Protein AF-A0A961L5Q9-F1 (afdb_monomer)

Sequence (65 aa):
MKLGLLTAPFPDTELMEVARWSASAGFEALEIACWPASGGEARRYAGTSHIDVDGITGARAREIA

St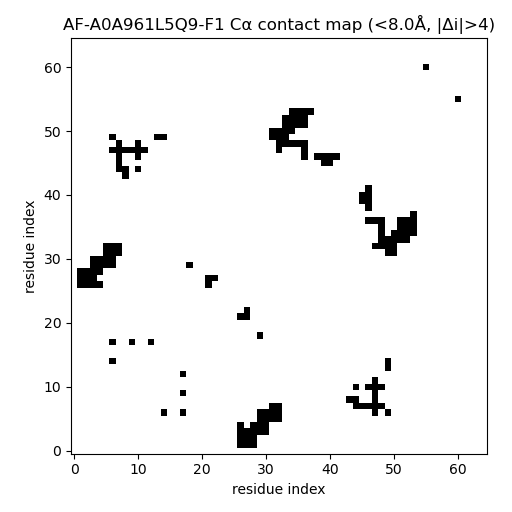ructure (mmCIF, N/CA/C/O backbone):
data_AF-A0A961L5Q9-F1
#
_entry.id   AF-A0A961L5Q9-F1
#
loop_
_atom_site.group_PDB
_atom_site.id
_atom_site.type_symbol
_atom_site.label_atom_id
_atom_site.label_alt_id
_atom_site.label_comp_id
_atom_site.label_asym_id
_atom_site.label_entity_id
_atom_site.label_seq_id
_atom_site.pdbx_PDB_ins_code
_atom_site.Cartn_x
_atom_site.Cartn_y
_atom_site.Cartn_z
_atom_site.occupancy
_atom_site.B_iso_or_equiv
_atom_site.auth_seq_id
_atom_site.auth_comp_id
_atom_site.auth_asym_id
_atom_site.auth_atom_id
_atom_site.pdbx_PDB_model_num
ATOM 1 N N . MET A 1 1 ? -21.029 5.750 5.600 1.00 84.88 1 MET A N 1
ATOM 2 C CA . MET A 1 1 ? -19.794 6.373 5.071 1.00 84.88 1 MET A CA 1
ATOM 3 C C . MET A 1 1 ? -18.651 5.455 5.463 1.00 84.88 1 MET A C 1
ATOM 5 O O . MET A 1 1 ? -18.681 5.021 6.603 1.00 84.88 1 MET A O 1
ATOM 9 N N . LYS A 1 2 ? -17.743 5.100 4.544 1.00 95.31 2 LYS A N 1
ATOM 10 C CA . LYS A 1 2 ? -16.626 4.181 4.828 1.00 95.31 2 LYS A CA 1
ATOM 11 C C . LYS A 1 2 ? -15.374 4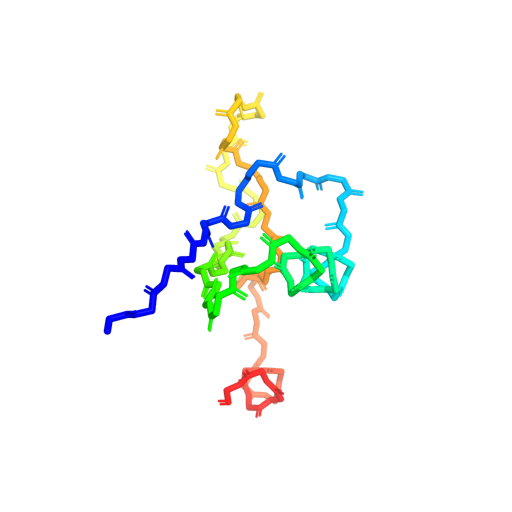.987 5.153 1.00 95.31 2 LYS A C 1
ATOM 13 O O . LYS A 1 2 ? -15.03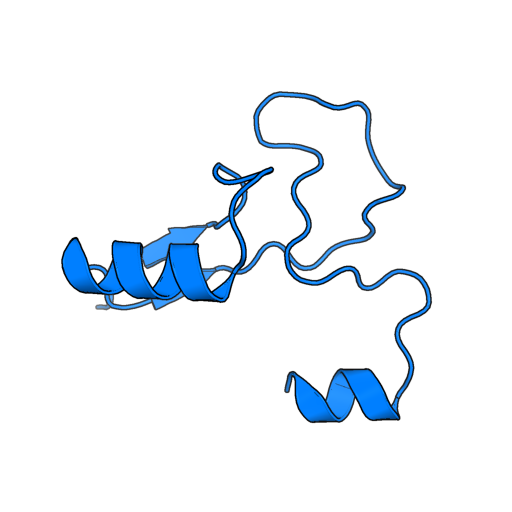5 5.882 4.381 1.00 95.31 2 LYS A O 1
ATOM 18 N N . LEU A 1 3 ? -14.710 4.681 6.263 1.00 96.88 3 LEU A N 1
ATOM 19 C CA . LEU A 1 3 ? -13.414 5.273 6.596 1.00 96.88 3 LEU A CA 1
ATOM 20 C C . LEU A 1 3 ? -12.292 4.449 5.953 1.00 96.88 3 LEU A C 1
ATOM 22 O O . LEU A 1 3 ? -12.324 3.221 6.003 1.00 96.88 3 LEU A O 1
ATOM 26 N N . GLY A 1 4 ? -11.300 5.115 5.368 1.00 97.12 4 GLY A N 1
ATOM 27 C CA . GLY A 1 4 ? -10.176 4.457 4.706 1.00 97.12 4 GLY A CA 1
ATOM 28 C C . GLY A 1 4 ? -8.880 5.248 4.794 1.00 97.12 4 GLY A C 1
ATOM 29 O O . GLY A 1 4 ? -8.826 6.293 5.444 1.00 97.12 4 GLY A O 1
ATOM 30 N N . LEU A 1 5 ? -7.841 4.736 4.135 1.00 96.69 5 LEU A N 1
ATOM 31 C CA . LEU A 1 5 ? -6.529 5.376 4.056 1.00 96.69 5 LEU A CA 1
ATOM 32 C C . LEU A 1 5 ? -5.915 5.251 2.663 1.00 96.69 5 LEU A C 1
ATOM 34 O O . LEU A 1 5 ? -6.170 4.281 1.950 1.00 96.69 5 LEU A O 1
ATOM 38 N N . LEU A 1 6 ? -5.062 6.217 2.320 1.00 96.75 6 LEU A N 1
ATOM 39 C CA . LEU A 1 6 ? -4.163 6.150 1.172 1.00 96.75 6 LEU A CA 1
ATOM 40 C C . LEU A 1 6 ? -2.936 5.305 1.528 1.00 96.75 6 LEU A C 1
ATOM 42 O O . LEU A 1 6 ? -2.325 5.541 2.568 1.00 96.75 6 LEU A O 1
ATOM 46 N N . THR A 1 7 ? -2.532 4.367 0.669 1.00 96.44 7 THR A N 1
ATOM 47 C CA . THR A 1 7 ? -1.425 3.432 0.964 1.00 96.44 7 THR A CA 1
ATOM 48 C C . THR A 1 7 ? -0.023 4.055 0.894 1.00 96.44 7 THR A C 1
ATOM 50 O O . THR A 1 7 ? 0.952 3.423 1.295 1.00 96.44 7 THR A O 1
ATOM 53 N N . ALA A 1 8 ? 0.104 5.314 0.459 1.00 93.44 8 ALA A N 1
ATOM 54 C CA . ALA A 1 8 ? 1.378 6.030 0.320 1.00 93.44 8 ALA A CA 1
ATOM 55 C C . ALA A 1 8 ? 2.319 6.000 1.555 1.00 93.44 8 ALA A C 1
ATOM 57 O O . ALA A 1 8 ? 3.535 5.989 1.359 1.00 93.44 8 ALA A O 1
ATOM 58 N N . PRO A 1 9 ? 1.837 5.960 2.815 1.00 93.06 9 PRO A N 1
ATOM 59 C CA . PRO A 1 9 ? 2.681 5.814 4.006 1.00 93.06 9 PRO A CA 1
ATOM 60 C C . PRO A 1 9 ? 3.426 4.492 4.167 1.00 93.06 9 PRO A C 1
ATOM 62 O O . PRO A 1 9 ? 4.260 4.411 5.065 1.00 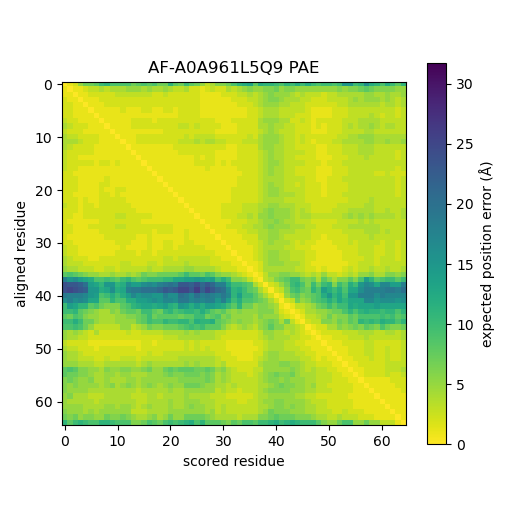93.06 9 PRO A O 1
ATOM 65 N N . PHE A 1 10 ? 3.152 3.494 3.328 1.00 93.38 10 PHE A N 1
ATOM 66 C CA . PHE A 1 10 ? 3.695 2.143 3.448 1.00 93.38 10 PHE A CA 1
ATOM 67 C C . PHE A 1 10 ? 4.619 1.791 2.261 1.00 93.38 10 PHE A C 1
ATOM 69 O O . PHE A 1 10 ? 4.255 0.936 1.455 1.00 93.38 10 PHE A O 1
ATOM 76 N N . PRO A 1 11 ? 5.788 2.452 2.110 1.00 89.56 11 PRO A N 1
ATOM 77 C CA . PRO A 1 11 ? 6.676 2.261 0.957 1.00 89.56 11 PRO A CA 1
ATOM 78 C C . PRO A 1 11 ? 7.255 0.845 0.859 1.00 89.56 11 PRO A C 1
ATOM 80 O O . PRO A 1 11 ? 7.418 0.334 -0.242 1.00 89.56 11 PRO A O 1
ATOM 83 N N . ASP A 1 12 ? 7.516 0.212 2.004 1.00 91.44 12 ASP A N 1
ATOM 84 C CA . ASP A 1 12 ? 8.207 -1.081 2.091 1.00 91.44 12 ASP A CA 1
ATOM 85 C C . ASP A 1 12 ? 7.261 -2.237 2.464 1.00 91.44 12 ASP A C 1
ATOM 87 O O . ASP A 1 12 ? 7.702 -3.315 2.855 1.00 91.44 12 ASP A O 1
ATOM 91 N N . THR A 1 13 ? 5.945 -2.007 2.425 1.00 95.62 13 THR A N 1
ATOM 92 C CA . THR A 1 13 ? 4.934 -3.006 2.800 1.00 95.62 13 THR A CA 1
ATOM 93 C C . THR A 1 13 ? 4.104 -3.383 1.587 1.00 95.62 13 THR A C 1
ATOM 95 O O . THR A 1 13 ? 3.526 -2.517 0.933 1.00 95.62 13 THR A O 1
ATOM 98 N N . GLU A 1 14 ? 3.986 -4.681 1.324 1.00 96.06 14 GLU A N 1
ATOM 99 C CA . GLU A 1 14 ? 3.171 -5.209 0.232 1.00 96.06 14 GLU A CA 1
ATOM 100 C C . GLU A 1 14 ? 1.699 -4.798 0.369 1.00 96.06 14 GLU A C 1
ATOM 102 O O . GLU A 1 14 ? 1.130 -4.802 1.465 1.00 96.06 14 GLU A O 1
ATOM 107 N N . LEU A 1 15 ? 1.034 -4.518 -0.757 1.00 96.00 15 LEU A N 1
ATOM 108 C CA . LEU A 1 15 ? -0.349 -4.017 -0.779 1.00 96.00 15 LEU A CA 1
ATOM 109 C C . LEU A 1 15 ? -1.313 -4.896 0.032 1.00 96.00 15 LEU A C 1
ATOM 111 O O . LEU A 1 15 ? -2.148 -4.401 0.788 1.00 96.00 15 LEU A O 1
ATOM 115 N N . MET A 1 16 ? -1.185 -6.2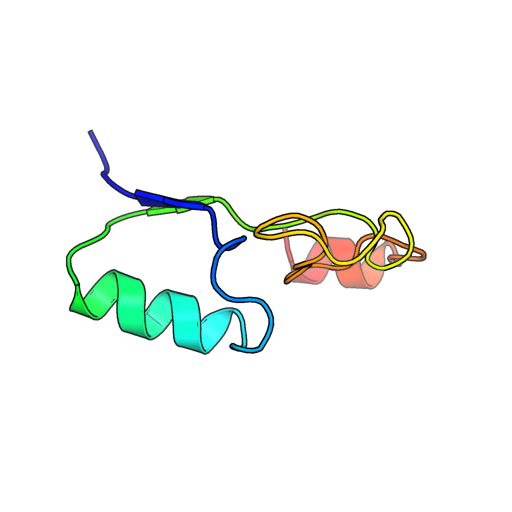18 -0.096 1.00 96.56 16 MET A N 1
ATOM 116 C CA . MET A 1 16 ? -2.052 -7.158 0.616 1.00 96.56 16 MET A CA 1
ATOM 117 C C . MET A 1 16 ? -1.792 -7.186 2.121 1.00 96.56 16 MET A C 1
ATOM 119 O O . MET A 1 16 ? -2.691 -7.518 2.893 1.00 96.56 16 MET A O 1
ATOM 123 N N . GLU A 1 17 ? -0.584 -6.849 2.558 1.00 98.25 17 GLU A N 1
ATOM 124 C CA . GLU A 1 17 ? -0.275 -6.701 3.974 1.00 98.25 17 GLU A CA 1
ATOM 125 C C . GLU A 1 17 ? -0.848 -5.397 4.532 1.00 98.25 17 GLU A C 1
ATOM 127 O O . GLU A 1 17 ? -1.505 -5.435 5.574 1.00 98.25 17 GLU A O 1
ATOM 132 N N . VAL A 1 18 ? -0.748 -4.291 3.782 1.00 97.94 18 VAL A N 1
ATOM 133 C CA . VAL A 1 18 ? -1.446 -3.034 4.106 1.00 97.94 18 VAL A CA 1
ATOM 134 C C . VAL A 1 18 ? -2.953 -3.271 4.219 1.00 97.94 18 VAL A C 1
ATOM 136 O O . VAL A 1 18 ? -3.582 -2.797 5.165 1.00 97.94 18 VAL A O 1
ATOM 139 N N . ALA A 1 19 ? -3.541 -4.055 3.311 1.00 97.69 19 ALA A N 1
ATOM 140 C CA . ALA A 1 19 ? -4.964 -4.378 3.345 1.00 97.69 19 ALA A CA 1
ATOM 141 C C . ALA A 1 19 ? -5.364 -5.211 4.568 1.00 97.69 19 ALA A C 1
ATOM 143 O O . ALA A 1 19 ? -6.339 -4.876 5.24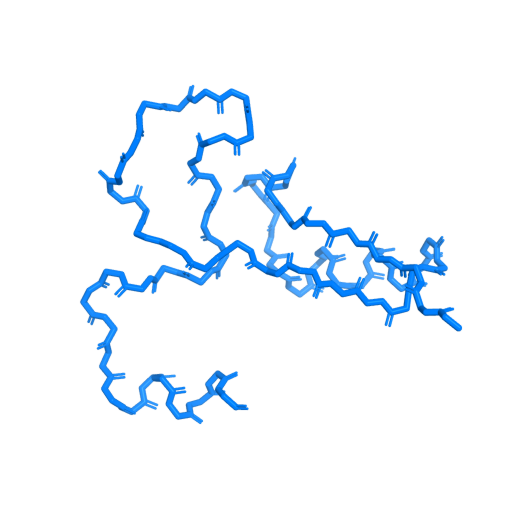4 1.00 97.69 19 ALA A O 1
ATOM 144 N N . ARG A 1 20 ? -4.595 -6.259 4.896 1.00 98.38 20 ARG A N 1
ATOM 145 C CA . ARG A 1 20 ? -4.830 -7.068 6.104 1.00 98.38 20 ARG A CA 1
ATOM 146 C C . ARG A 1 20 ? -4.747 -6.221 7.370 1.00 98.38 20 ARG A C 1
ATOM 148 O O . ARG A 1 20 ? -5.627 -6.318 8.224 1.00 98.38 20 ARG A O 1
ATOM 155 N N . TRP A 1 21 ? -3.724 -5.376 7.475 1.00 98.19 21 TRP A N 1
ATOM 156 C CA . TRP A 1 21 ? -3.561 -4.492 8.624 1.00 98.19 21 TRP A CA 1
ATOM 157 C C . TRP A 1 21 ? -4.705 -3.479 8.724 1.00 98.19 21 TRP A C 1
ATOM 159 O O . TRP A 1 21 ? -5.305 -3.338 9.788 1.00 98.19 21 TRP A O 1
ATOM 169 N N . SER A 1 22 ? -5.071 -2.840 7.612 1.00 98.00 22 SER A N 1
ATOM 170 C CA . SER A 1 22 ? -6.133 -1.827 7.578 1.00 98.00 22 SER A CA 1
ATOM 171 C C . SER A 1 22 ? -7.478 -2.404 8.018 1.00 98.00 22 SER A C 1
ATOM 173 O O . SER A 1 22 ? -8.167 -1.797 8.834 1.00 98.00 22 SER A O 1
ATOM 175 N N . ALA A 1 23 ? -7.805 -3.618 7.562 1.00 97.81 23 ALA A N 1
ATOM 176 C CA . ALA A 1 23 ? -8.986 -4.340 8.023 1.00 97.81 23 ALA A CA 1
ATOM 177 C C . ALA A 1 23 ? -8.917 -4.644 9.531 1.00 97.81 23 ALA A C 1
ATOM 179 O O . ALA A 1 23 ? -9.894 -4.429 10.245 1.00 97.81 23 ALA A O 1
ATOM 180 N N . SER A 1 24 ? -7.757 -5.084 10.041 1.00 98.12 24 SER A N 1
ATOM 181 C CA . SER A 1 24 ? -7.568 -5.330 11.481 1.00 98.12 24 SER A CA 1
ATOM 182 C C . SER A 1 24 ? -7.675 -4.061 12.339 1.00 98.12 24 SER A C 1
ATOM 184 O O . SER A 1 24 ? -8.061 -4.137 13.502 1.00 98.12 24 SER A O 1
ATOM 186 N N . ALA A 1 25 ? -7.379 -2.896 11.756 1.00 97.44 25 ALA A N 1
ATOM 187 C CA . ALA A 1 25 ? -7.499 -1.584 12.383 1.00 97.44 25 ALA A CA 1
ATOM 188 C C . ALA A 1 25 ? -8.908 -0.964 12.253 1.00 97.44 25 ALA A C 1
ATOM 190 O O . ALA A 1 25 ? -9.139 0.130 12.765 1.00 97.44 25 ALA A O 1
ATOM 191 N N . GLY A 1 26 ? -9.854 -1.646 11.595 1.00 97.75 26 GLY A N 1
ATOM 192 C CA . GLY A 1 26 ? -11.240 -1.191 11.447 1.00 97.75 26 GLY A CA 1
ATOM 193 C C . GLY A 1 26 ? -11.495 -0.238 10.274 1.00 97.75 26 GLY A C 1
ATOM 194 O O . GLY A 1 26 ? -12.576 0.341 10.200 1.00 97.75 26 GLY A O 1
ATOM 195 N N . PHE A 1 27 ? -10.540 -0.069 9.354 1.00 98.19 27 PHE A N 1
ATOM 196 C CA . PHE A 1 27 ? -10.787 0.648 8.103 1.00 98.19 27 PHE A CA 1
ATOM 197 C C . PHE A 1 27 ? -11.606 -0.213 7.136 1.00 98.19 27 PHE A C 1
ATOM 199 O O . PHE A 1 27 ? -11.417 -1.423 7.024 1.00 98.19 27 PHE A O 1
ATOM 206 N N . GLU A 1 28 ? -12.499 0.436 6.396 1.00 97.75 28 GLU A N 1
ATOM 207 C CA . GLU A 1 28 ? -13.457 -0.201 5.486 1.00 97.75 28 GLU A CA 1
ATOM 208 C C . GLU A 1 28 ? -13.145 0.068 4.003 1.00 97.75 28 GLU A C 1
ATOM 210 O O . GLU A 1 28 ? -13.845 -0.433 3.117 1.00 97.75 28 GLU A O 1
ATOM 215 N N . ALA A 1 29 ? -12.131 0.890 3.721 1.00 97.62 29 ALA A N 1
ATOM 216 C CA . ALA A 1 29 ? -11.720 1.269 2.374 1.00 97.62 29 ALA A CA 1
ATOM 217 C C . ALA A 1 29 ? -10.210 1.542 2.285 1.00 97.62 29 ALA A C 1
ATOM 219 O O . ALA A 1 29 ? -9.568 1.904 3.271 1.00 97.62 29 ALA A O 1
ATOM 220 N N . LEU A 1 30 ? -9.663 1.412 1.076 1.00 97.50 30 LEU A N 1
ATOM 221 C CA . LEU A 1 30 ? -8.295 1.794 0.735 1.00 97.50 30 LEU A CA 1
ATOM 222 C C . LEU A 1 30 ? -8.304 2.664 -0.516 1.00 97.50 30 LEU A C 1
ATOM 224 O O . LEU A 1 30 ? -8.999 2.354 -1.482 1.00 97.50 30 LEU A O 1
ATOM 228 N N . GLU A 1 31 ? -7.476 3.698 -0.509 1.00 96.69 31 GLU A N 1
ATOM 229 C CA . GLU A 1 31 ? -7.044 4.401 -1.710 1.00 96.69 31 GLU A CA 1
ATOM 230 C C . GLU A 1 31 ? -5.635 3.905 -2.040 1.00 96.69 31 GLU A C 1
ATOM 232 O O . GLU A 1 31 ? -4.718 4.009 -1.225 1.00 96.69 31 GLU A O 1
ATOM 237 N N . ILE A 1 32 ? -5.458 3.287 -3.205 1.00 95.81 32 ILE A N 1
ATOM 238 C CA . ILE A 1 32 ? -4.212 2.591 -3.537 1.00 95.81 32 ILE A CA 1
ATOM 239 C C . ILE A 1 32 ? -3.288 3.530 -4.309 1.00 95.81 32 ILE A C 1
ATOM 241 O O . ILE A 1 32 ? -3.701 4.165 -5.279 1.00 95.81 32 ILE A O 1
ATOM 245 N N . ALA A 1 33 ? -2.022 3.575 -3.898 1.00 94.12 33 ALA A N 1
ATOM 246 C CA . ALA A 1 33 ? -0.958 4.250 -4.622 1.00 94.12 33 ALA A CA 1
ATOM 247 C C . ALA A 1 33 ? -0.719 3.600 -5.997 1.00 94.12 33 ALA A C 1
ATOM 249 O O . ALA A 1 33 ? -0.070 2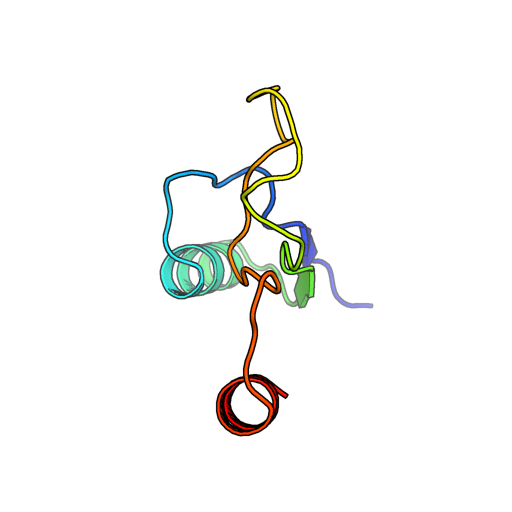.556 -6.085 1.00 94.12 33 ALA A O 1
ATOM 250 N N . CYS A 1 34 ? -1.281 4.205 -7.048 1.00 93.38 34 CYS A N 1
ATOM 251 C CA . CYS A 1 34 ? -1.329 3.684 -8.416 1.00 93.38 34 CYS A CA 1
ATOM 252 C C . CYS A 1 34 ? -0.756 4.713 -9.411 1.00 93.38 34 CYS A C 1
ATOM 254 O O . CYS A 1 34 ? -1.494 5.426 -10.093 1.00 93.38 34 CYS A O 1
ATOM 256 N N . TRP A 1 35 ? 0.568 4.866 -9.428 1.00 89.69 35 TRP A N 1
ATOM 257 C CA . TRP A 1 35 ? 1.300 5.836 -10.260 1.00 89.69 35 TRP A CA 1
ATOM 258 C C . TRP A 1 35 ? 2.690 5.297 -10.639 1.00 89.69 35 TRP A C 1
ATOM 260 O O . TRP A 1 35 ? 3.139 4.327 -10.033 1.00 89.69 35 TRP A O 1
ATOM 270 N N . PRO A 1 36 ? 3.391 5.883 -11.628 1.00 89.69 36 PRO A N 1
ATOM 271 C CA . PRO A 1 36 ? 4.719 5.413 -12.020 1.00 89.69 36 PRO A CA 1
ATOM 272 C C . PRO A 1 36 ? 5.709 5.406 -10.849 1.00 89.69 36 PRO A C 1
ATOM 274 O O . PRO A 1 36 ? 5.858 6.420 -10.159 1.00 89.69 36 PRO A O 1
ATOM 277 N N . ALA A 1 37 ? 6.422 4.296 -10.651 1.00 82.81 37 ALA A N 1
ATOM 278 C CA . ALA A 1 37 ? 7.469 4.202 -9.627 1.00 82.81 37 ALA A CA 1
ATOM 279 C C . ALA A 1 37 ? 8.692 5.091 -9.944 1.00 82.81 37 ALA A C 1
ATOM 281 O O . ALA A 1 37 ? 9.413 5.526 -9.048 1.00 82.81 37 ALA A O 1
ATOM 282 N N . SER A 1 38 ? 8.901 5.409 -11.224 1.00 72.81 38 SER A N 1
ATOM 283 C CA . SER A 1 38 ? 10.038 6.165 -11.767 1.00 72.81 38 SER A CA 1
ATOM 284 C C . SER A 1 38 ? 9.933 7.697 -11.610 1.00 72.81 38 SER A C 1
ATOM 286 O O . SER A 1 38 ? 10.849 8.424 -11.995 1.00 72.81 38 SER A O 1
ATOM 288 N N . GLY A 1 39 ? 8.832 8.216 -11.049 1.00 61.00 39 GLY A N 1
ATOM 289 C CA . GLY A 1 39 ? 8.424 9.619 -11.205 1.00 61.00 39 GLY A CA 1
ATOM 290 C C . GLY A 1 39 ? 8.844 10.636 -10.133 1.00 61.00 39 GLY A C 1
ATOM 291 O O . GLY A 1 39 ? 8.471 11.803 -10.260 1.00 61.00 39 GLY A O 1
ATOM 292 N N . GLY A 1 40 ? 9.575 10.272 -9.072 1.00 63.25 40 GLY A N 1
ATOM 293 C CA . GLY A 1 40 ? 9.857 11.235 -7.998 1.00 63.25 40 GLY A CA 1
ATOM 294 C C . GLY A 1 40 ? 11.062 10.931 -7.117 1.00 63.25 40 GLY A C 1
ATOM 295 O O . GLY A 1 40 ? 11.378 9.783 -6.831 1.00 63.25 40 GLY A O 1
ATOM 296 N N . GLU A 1 41 ? 11.709 11.999 -6.644 1.00 65.44 41 GLU A N 1
ATOM 297 C CA . GLU A 1 41 ? 12.659 11.946 -5.531 1.00 65.44 41 GLU A CA 1
ATOM 298 C C . GLU A 1 41 ? 11.970 11.313 -4.313 1.00 65.44 41 GLU A C 1
ATOM 300 O O . GLU A 1 41 ? 10.832 11.689 -4.003 1.00 65.44 41 GLU A O 1
ATOM 305 N N . ALA A 1 42 ? 12.643 10.368 -3.645 1.00 66.94 42 ALA A N 1
ATOM 306 C CA . ALA A 1 42 ? 12.129 9.662 -2.473 1.00 66.94 42 ALA A CA 1
ATOM 307 C C . ALA A 1 42 ? 11.911 10.650 -1.316 1.00 66.94 42 ALA A C 1
ATOM 309 O O . ALA A 1 42 ? 12.779 10.884 -0.475 1.00 66.94 42 ALA A O 1
ATOM 310 N N . ARG A 1 43 ? 10.734 11.273 -1.301 1.00 73.06 43 ARG A N 1
ATOM 311 C CA . ARG A 1 43 ? 10.284 12.185 -0.253 1.00 73.06 43 ARG A CA 1
ATOM 312 C C . ARG A 1 43 ? 9.254 11.454 0.588 1.00 73.06 43 ARG A C 1
ATOM 314 O O . ARG A 1 43 ? 8.615 10.503 0.149 1.00 73.06 43 ARG A O 1
ATOM 321 N N . ARG A 1 44 ? 9.056 11.911 1.819 1.00 71.94 44 ARG A N 1
ATOM 322 C CA . ARG A 1 44 ? 8.068 11.313 2.718 1.00 71.94 44 ARG A CA 1
ATOM 323 C C . ARG A 1 44 ? 6.685 11.306 2.039 1.00 71.94 44 ARG A C 1
ATOM 325 O O . ARG A 1 44 ? 6.152 12.373 1.751 1.00 71.94 44 ARG A O 1
ATOM 332 N N . TYR A 1 45 ? 6.145 10.108 1.787 1.00 74.44 45 TYR A N 1
ATOM 333 C CA . TYR A 1 45 ? 4.872 9.841 1.088 1.00 74.44 45 TYR A CA 1
ATOM 334 C C . TYR A 1 45 ? 4.851 10.083 -0.431 1.00 74.44 45 TYR A C 1
ATOM 336 O O . TYR A 1 45 ? 3.803 9.909 -1.049 1.00 74.44 45 TYR A O 1
ATOM 344 N N . ALA A 1 46 ? 5.985 10.429 -1.047 1.00 73.31 46 ALA A N 1
ATOM 345 C CA . ALA A 1 46 ? 6.131 10.518 -2.497 1.00 73.31 46 ALA A CA 1
ATOM 346 C C . ALA A 1 46 ? 7.136 9.457 -2.967 1.00 73.31 46 ALA A C 1
ATOM 348 O O . ALA A 1 46 ? 8.316 9.528 -2.633 1.00 73.31 46 ALA A O 1
ATOM 349 N N . GLY A 1 47 ? 6.653 8.468 -3.719 1.00 79.94 47 GLY A N 1
ATOM 350 C CA . GLY A 1 47 ? 7.478 7.388 -4.277 1.00 79.94 47 GLY A CA 1
ATOM 351 C C . GLY A 1 47 ? 6.926 5.985 -4.026 1.00 79.94 47 GLY A C 1
ATOM 352 O O . GLY A 1 47 ? 7.183 5.091 -4.820 1.00 79.94 47 GLY A O 1
ATOM 353 N N . THR A 1 48 ? 6.101 5.794 -2.993 1.00 89.88 48 THR A N 1
ATOM 354 C CA . THR A 1 48 ? 5.367 4.535 -2.793 1.00 89.88 48 THR A CA 1
ATOM 355 C C . THR A 1 48 ? 4.469 4.282 -3.993 1.00 89.88 48 THR A C 1
ATOM 357 O O . THR A 1 48 ? 3.613 5.113 -4.267 1.00 89.88 48 THR A O 1
ATOM 360 N N . SER A 1 49 ? 4.631 3.160 -4.685 1.00 92.69 49 SER A N 1
ATOM 361 C CA . SER A 1 49 ? 3.711 2.731 -5.736 1.00 92.69 49 SER A CA 1
ATOM 362 C C . SER A 1 49 ? 3.395 1.254 -5.554 1.00 92.69 49 SER A C 1
ATOM 364 O O . SER A 1 49 ? 4.207 0.385 -5.857 1.00 92.69 49 SER A O 1
ATOM 366 N N . HIS A 1 50 ? 2.215 0.972 -4.999 1.00 93.38 50 HIS A N 1
ATOM 367 C CA . HIS A 1 50 ? 1.725 -0.398 -4.817 1.00 93.38 50 HIS A CA 1
ATOM 368 C C . HIS A 1 50 ? 1.215 -0.998 -6.124 1.00 93.38 50 HIS A C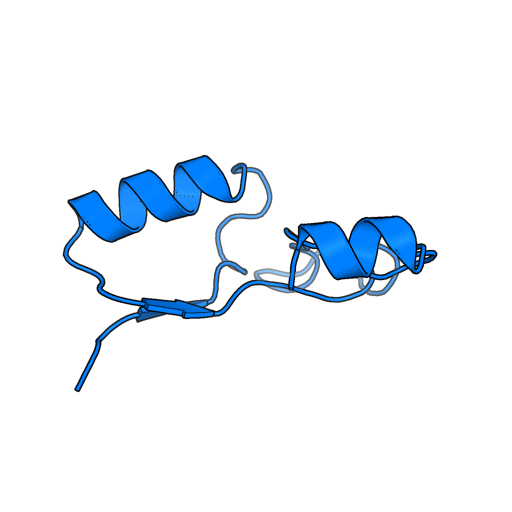 1
ATOM 370 O O . HIS A 1 50 ? 1.206 -2.217 -6.286 1.00 93.38 50 HIS A O 1
ATOM 376 N N . ILE A 1 51 ? 0.780 -0.143 -7.048 1.00 93.56 51 ILE A N 1
ATOM 377 C CA . ILE A 1 51 ? 0.478 -0.503 -8.426 1.00 93.56 51 ILE A CA 1
ATOM 378 C C . ILE A 1 51 ? 1.309 0.417 -9.315 1.00 93.56 51 ILE A C 1
ATOM 380 O O . ILE A 1 51 ? 0.912 1.545 -9.608 1.00 93.56 51 ILE A O 1
ATOM 384 N N . ASP A 1 52 ? 2.464 -0.080 -9.751 1.00 91.56 52 ASP A N 1
ATOM 385 C CA . ASP A 1 52 ? 3.242 0.611 -10.769 1.00 91.56 52 ASP A CA 1
ATOM 386 C C . ASP A 1 52 ? 2.508 0.526 -12.108 1.00 91.56 52 ASP A C 1
ATOM 388 O O . ASP A 1 52 ? 2.214 -0.558 -12.623 1.00 91.56 52 ASP A O 1
ATOM 392 N N . VAL A 1 53 ? 2.167 1.692 -12.644 1.00 92.06 53 VAL A N 1
ATOM 393 C CA . VAL A 1 53 ? 1.474 1.816 -13.929 1.00 92.06 53 VAL A CA 1
ATOM 394 C C . VAL A 1 53 ? 2.433 2.120 -15.074 1.00 92.06 53 VAL A C 1
ATOM 396 O O . VAL A 1 53 ? 1.998 2.159 -16.226 1.00 92.06 53 VAL A O 1
ATOM 399 N N . ASP A 1 54 ? 3.724 2.315 -14.790 1.00 91.50 54 ASP A N 1
ATOM 400 C CA . ASP A 1 54 ? 4.728 2.459 -15.838 1.00 91.50 54 ASP A CA 1
ATOM 401 C C . ASP A 1 54 ? 4.847 1.144 -16.627 1.00 91.50 54 ASP A C 1
ATOM 403 O O . ASP A 1 54 ? 5.006 0.060 -16.068 1.00 91.50 54 ASP A O 1
ATOM 407 N N . GLY A 1 55 ? 4.683 1.211 -17.949 1.00 88.69 55 GLY A N 1
ATOM 408 C CA . GLY A 1 55 ? 4.722 0.026 -18.814 1.00 88.69 55 GLY A CA 1
ATOM 409 C C . GLY A 1 55 ? 3.629 -1.031 -18.570 1.00 88.69 55 GLY A C 1
ATOM 410 O O . GLY A 1 55 ? 3.772 -2.158 -19.057 1.00 88.69 55 GLY A O 1
ATOM 411 N N . ILE A 1 56 ? 2.539 -0.716 -17.853 1.00 93.19 56 ILE A N 1
ATOM 412 C CA . ILE A 1 56 ? 1.475 -1.693 -17.573 1.00 93.19 56 ILE A CA 1
ATOM 413 C C . ILE A 1 56 ? 0.866 -2.251 -18.869 1.00 93.19 56 ILE A C 1
ATOM 415 O O . ILE A 1 56 ? 0.482 -1.524 -19.787 1.00 93.19 56 ILE A O 1
ATOM 419 N N . THR A 1 57 ? 0.757 -3.579 -18.953 1.00 94.69 57 THR A N 1
ATOM 420 C CA . THR A 1 57 ? 0.147 -4.239 -20.113 1.00 94.69 57 THR A CA 1
ATOM 421 C C . THR A 1 57 ? -1.373 -4.272 -19.989 1.00 94.69 57 THR A C 1
ATOM 423 O O . THR A 1 57 ? -1.928 -4.318 -18.891 1.00 94.69 57 THR A O 1
ATOM 426 N N . GLY A 1 58 ? -2.078 -4.352 -21.121 1.00 95.50 58 GLY A N 1
ATOM 427 C CA . GLY A 1 58 ? -3.537 -4.502 -21.106 1.00 95.50 58 GLY A CA 1
ATOM 428 C C . GLY A 1 58 ? -4.019 -5.784 -20.411 1.00 95.50 58 GLY A C 1
ATOM 429 O O . GLY A 1 58 ? -5.119 -5.800 -19.867 1.00 95.50 58 GLY A O 1
ATOM 430 N N . ALA A 1 59 ? -3.215 -6.854 -20.407 1.00 96.00 59 ALA A N 1
ATOM 431 C CA . ALA A 1 59 ? -3.521 -8.067 -19.647 1.00 96.00 59 ALA A CA 1
ATOM 432 C C . ALA A 1 59 ? -3.430 -7.806 -18.140 1.00 96.00 59 ALA A C 1
ATOM 434 O O . ALA A 1 59 ? -4.386 -8.077 -17.422 1.00 96.00 59 ALA A O 1
ATOM 435 N N . ARG A 1 60 ? -2.336 -7.180 -17.690 1.00 92.50 60 ARG A N 1
ATOM 436 C CA . ARG A 1 60 ? -2.128 -6.846 -16.280 1.00 92.50 60 ARG A CA 1
ATOM 437 C C . ARG A 1 60 ? -3.166 -5.857 -15.752 1.00 92.50 60 ARG A C 1
ATOM 439 O O . ARG A 1 60 ? -3.672 -6.042 -14.654 1.00 92.50 60 ARG A O 1
ATOM 446 N N . ALA A 1 61 ? -3.538 -4.853 -16.543 1.00 92.12 61 ALA A N 1
ATOM 447 C CA . ALA A 1 61 ? -4.593 -3.911 -16.174 1.00 92.12 61 ALA A CA 1
ATOM 448 C C . ALA A 1 61 ? -5.940 -4.614 -15.921 1.00 92.12 61 ALA A C 1
ATOM 450 O O . ALA A 1 61 ? -6.648 -4.255 -14.988 1.00 92.12 61 ALA A O 1
ATOM 451 N N . ARG A 1 62 ? -6.274 -5.651 -16.705 1.00 95.12 62 ARG A N 1
ATOM 452 C CA . ARG A 1 62 ? -7.493 -6.455 -16.505 1.00 95.12 62 ARG A CA 1
ATOM 453 C C . ARG A 1 62 ? -7.447 -7.365 -15.280 1.00 95.12 62 ARG A C 1
ATOM 455 O O . ARG A 1 62 ? -8.502 -7.743 -14.800 1.00 95.12 62 ARG A O 1
ATOM 462 N N . GLU A 1 63 ? -6.266 -7.747 -14.805 1.00 92.06 63 GLU A N 1
ATOM 463 C CA . GLU A 1 63 ? -6.136 -8.540 -13.573 1.00 92.06 63 GLU A CA 1
ATOM 464 C C . GLU A 1 63 ? -6.381 -7.705 -12.310 1.00 92.06 63 GLU A C 1
ATOM 466 O O . GLU A 1 63 ? -6.721 -8.265 -11.272 1.00 92.06 63 GLU A O 1
ATOM 471 N N . ILE A 1 64 ? -6.150 -6.391 -12.384 1.00 89.50 64 ILE A N 1
ATOM 472 C CA . ILE A 1 64 ? -6.217 -5.474 -11.236 1.00 89.50 64 ILE A CA 1
ATOM 473 C C . ILE A 1 64 ? -7.565 -4.725 -11.172 1.00 89.50 64 ILE A C 1
ATOM 475 O O . ILE A 1 64 ? -7.953 -4.290 -10.088 1.00 89.50 64 ILE A O 1
ATOM 479 N N . ALA A 1 65 ? -8.255 -4.560 -12.308 1.00 76.69 65 ALA A N 1
ATOM 480 C CA . ALA A 1 65 ? -9.564 -3.901 -12.419 1.00 76.69 65 ALA A CA 1
ATOM 481 C C . ALA A 1 65 ? -10.719 -4.772 -11.901 1.00 76.69 65 ALA A C 1
ATOM 483 O O . ALA A 1 65 ? -11.622 -4.198 -11.251 1.00 76.69 65 ALA A O 1
#

pLDDT: mean 90.38, std 9.67, range [61.0, 98.38]

Solvent-accessible surface area (backbone atoms only — not comparable to full-atom values): 4003 Å² total; per-residue (Å²): 137,77,54,59,49,65,48,30,84,44,67,92,52,56,62,71,54,54,50,54,51,37,49,76,71,70,39,72,45,74,45,76,29,68,40,52,55,88,74,55,74,87,42,98,61,38,49,35,40,75,38,56,53,64,87,61,46,78,68,59,52,64,76,74,109

Radius of gyration: 12.69 Å; Cα contacts (8 Å, |Δi|>4): 85; chains: 1; bounding box: 32×21×34 Å

Foldseek 3Di:
DFAEEECLQPQPDAPVRVVVVCVVVVGDDYDYQAEALPPDDPDRSPRRHNHHPVVDDPVNVVVVD

Mean predicted aligned error: 4.01 Å

Nearest PDB structures (foldseek):
  6v5f-assembly1_A  TM=4.308E-01  e=7.730E+00  Escherichia coli

Secondary structure (DSSP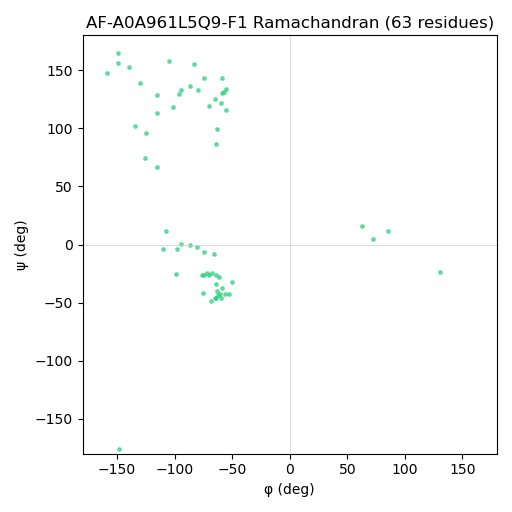, 8-state):
---EEESTT-TTS-HHHHHHHHHHTT--EEE---S-TTSS--BTTBS--SS--TT--HHHHHHH-